Protein AF-S8E2E4-F1 (afdb_monomer_lite)

pLDDT: mean 77.7, std 17.36, range [40.84, 97.62]

Structure (mmCIF, N/CA/C/O backbone):
data_AF-S8E2E4-F1
#
_entry.id   AF-S8E2E4-F1
#
loop_
_atom_site.group_PDB
_atom_site.id
_atom_site.type_symbol
_atom_site.label_atom_id
_atom_site.label_alt_id
_atom_site.label_comp_id
_atom_site.label_asym_id
_atom_site.label_entity_id
_atom_site.label_seq_id
_atom_site.pdbx_PDB_ins_code
_atom_site.Cartn_x
_atom_site.Cartn_y
_atom_site.Cartn_z
_atom_site.occupancy
_atom_site.B_iso_or_equiv
_atom_site.auth_seq_id
_atom_site.auth_comp_id
_atom_site.auth_asym_id
_atom_site.auth_atom_id
_atom_site.pdbx_PDB_model_num
ATOM 1 N N . MET A 1 1 ? -22.646 -1.376 -11.525 1.00 49.22 1 MET A N 1
ATOM 2 C CA . MET A 1 1 ? -23.206 -2.457 -10.680 1.00 49.22 1 MET A CA 1
ATOM 3 C C . MET A 1 1 ? -22.126 -2.841 -9.664 1.00 49.22 1 MET A C 1
ATOM 5 O O . MET A 1 1 ? -21.309 -3.691 -9.966 1.00 49.22 1 MET A O 1
ATOM 9 N N . PHE A 1 2 ? -22.043 -2.152 -8.514 1.00 57.06 2 PHE A N 1
ATOM 10 C CA . PHE A 1 2 ? -20.890 -2.232 -7.582 1.00 57.06 2 PHE A CA 1
ATOM 11 C C . PHE A 1 2 ? -21.253 -2.673 -6.150 1.00 57.06 2 PHE A C 1
ATOM 13 O O . PHE A 1 2 ? -20.426 -2.614 -5.246 1.00 57.06 2 PHE A O 1
ATOM 20 N N . HIS A 1 3 ? -22.477 -3.159 -5.920 1.00 59.53 3 HIS A N 1
ATOM 21 C CA . HIS A 1 3 ? -23.023 -3.389 -4.571 1.00 59.53 3 HIS A CA 1
ATOM 22 C C . HIS A 1 3 ? -22.271 -4.410 -3.698 1.00 59.53 3 HIS A C 1
ATOM 24 O O . HIS A 1 3 ? -22.562 -4.502 -2.511 1.00 59.53 3 HIS A O 1
ATOM 30 N N . ARG A 1 4 ? -21.331 -5.185 -4.252 1.00 77.69 4 ARG A N 1
ATOM 31 C CA . ARG A 1 4 ? -20.579 -6.203 -3.500 1.00 77.69 4 ARG A CA 1
ATOM 32 C C . ARG A 1 4 ? -19.144 -5.808 -3.155 1.00 77.69 4 ARG A C 1
ATOM 34 O O . ARG A 1 4 ? -18.538 -6.491 -2.337 1.00 77.69 4 ARG A O 1
ATOM 41 N N . LEU A 1 5 ? -18.608 -4.723 -3.720 1.00 85.94 5 LEU A N 1
ATOM 42 C CA . LEU A 1 5 ? -17.220 -4.328 -3.452 1.00 85.94 5 LEU A CA 1
ATOM 43 C C . LEU A 1 5 ? -17.022 -3.853 -2.010 1.00 85.94 5 LEU A C 1
ATOM 45 O O . LEU A 1 5 ? -16.025 -4.189 -1.383 1.00 85.94 5 LEU A O 1
ATOM 49 N N . SER A 1 6 ? -18.012 -3.185 -1.422 1.00 86.44 6 SER A N 1
ATOM 50 C CA . SER A 1 6 ? -17.951 -2.746 -0.023 1.00 86.44 6 SER A CA 1
ATOM 51 C C . SER A 1 6 ? -17.906 -3.895 0.994 1.00 86.44 6 SER A C 1
ATOM 53 O O . SER A 1 6 ? -17.588 -3.659 2.158 1.00 86.44 6 SER A O 1
ATOM 55 N N . ALA A 1 7 ? -18.209 -5.132 0.584 1.00 90.62 7 ALA A N 1
ATOM 56 C CA . ALA A 1 7 ? -18.085 -6.325 1.423 1.00 90.62 7 ALA A CA 1
ATOM 57 C C . ALA A 1 7 ? -16.672 -6.938 1.398 1.00 90.62 7 ALA A C 1
ATOM 59 O O . ALA A 1 7 ? -16.384 -7.858 2.169 1.00 90.62 7 ALA A O 1
ATOM 60 N N . ILE A 1 8 ? -15.789 -6.458 0.520 1.00 92.88 8 ILE A N 1
ATOM 61 C CA . ILE A 1 8 ? -14.408 -6.928 0.438 1.00 92.88 8 ILE A CA 1
ATOM 62 C C . ILE A 1 8 ? -13.620 -6.338 1.608 1.00 92.88 8 ILE A C 1
ATOM 64 O O . ILE A 1 8 ? -13.521 -5.126 1.776 1.00 92.88 8 ILE A O 1
ATOM 68 N N . HIS A 1 9 ? -13.031 -7.225 2.407 1.00 95.81 9 HIS A N 1
ATOM 69 C CA . HIS A 1 9 ? -12.180 -6.866 3.545 1.00 95.81 9 HIS A CA 1
ATOM 70 C C . HIS A 1 9 ? -10.701 -7.162 3.285 1.00 95.81 9 HIS A C 1
ATOM 72 O O . HIS A 1 9 ? -9.832 -6.661 4.000 1.00 95.81 9 HIS A O 1
ATOM 78 N N . THR A 1 10 ? -10.407 -7.975 2.275 1.00 96.50 10 THR A N 1
ATOM 79 C CA . THR A 1 10 ? -9.052 -8.376 1.908 1.00 96.50 10 THR A CA 1
ATOM 80 C C . THR A 1 10 ? -8.923 -8.359 0.398 1.00 96.50 10 THR A C 1
ATOM 82 O O . THR A 1 10 ? -9.755 -8.941 -0.295 1.00 96.50 10 THR A O 1
ATOM 85 N N . LEU A 1 11 ? -7.885 -7.686 -0.085 1.00 95.44 11 LEU A N 1
ATOM 86 C CA . LEU A 1 11 ? -7.531 -7.613 -1.492 1.00 95.44 11 LEU A CA 1
ATOM 87 C C . LEU A 1 11 ? -6.044 -7.919 -1.620 1.00 95.44 11 LEU A C 1
ATOM 89 O O . LEU A 1 11 ? -5.217 -7.287 -0.963 1.00 95.44 11 LEU A O 1
ATOM 93 N N . GLU A 1 12 ? -5.720 -8.897 -2.457 1.00 93.94 12 GLU A N 1
ATOM 94 C CA . GLU A 1 12 ? -4.346 -9.324 -2.688 1.00 93.94 12 GLU A CA 1
ATOM 95 C C . GLU A 1 12 ? -4.064 -9.340 -4.188 1.00 93.94 12 GLU A C 1
ATOM 97 O O . GLU A 1 12 ? -4.691 -10.081 -4.943 1.00 93.94 12 GLU A O 1
ATOM 102 N N . ILE A 1 13 ? -3.112 -8.515 -4.615 1.00 89.00 13 ILE A N 1
ATOM 103 C CA . ILE A 1 13 ? -2.603 -8.464 -5.983 1.00 89.00 13 ILE A CA 1
ATOM 104 C C . ILE A 1 13 ? -1.180 -9.022 -5.950 1.00 89.00 13 ILE A C 1
ATOM 106 O O . ILE A 1 13 ? -0.212 -8.298 -5.727 1.00 89.00 13 ILE A O 1
ATOM 110 N N . VAL A 1 14 ? -1.071 -10.344 -6.098 1.00 79.06 14 VAL A N 1
ATOM 111 C CA . VAL A 1 14 ? 0.182 -11.098 -5.892 1.00 79.06 14 VAL A CA 1
ATOM 112 C C . VAL A 1 14 ? 0.992 -11.257 -7.189 1.00 79.06 14 VAL A C 1
ATOM 114 O O . VAL A 1 14 ? 2.196 -11.498 -7.141 1.00 79.06 14 VAL A O 1
ATOM 117 N N . ASP A 1 15 ? 0.364 -11.074 -8.349 1.00 68.44 15 ASP A N 1
ATOM 118 C CA . ASP A 1 15 ? 0.986 -11.275 -9.663 1.00 68.44 15 ASP A CA 1
ATOM 119 C C . ASP A 1 15 ? 0.704 -10.085 -10.596 1.00 68.44 15 ASP A C 1
ATOM 121 O O . ASP A 1 15 ? 0.005 -10.189 -11.603 1.00 68.44 15 ASP A O 1
ATOM 125 N N . GLY A 1 16 ? 1.174 -8.898 -10.204 1.00 59.03 16 GLY A N 1
ATOM 126 C CA . GLY A 1 16 ? 1.080 -7.704 -11.043 1.00 59.03 16 GLY A CA 1
ATOM 127 C C . GLY A 1 16 ? 2.227 -7.673 -12.044 1.00 59.03 16 GLY A C 1
ATOM 128 O O . GLY A 1 16 ? 3.367 -7.579 -11.626 1.00 59.03 16 GLY A O 1
ATOM 129 N N . PHE A 1 17 ? 1.951 -7.753 -13.349 1.00 60.59 17 PHE A N 1
ATOM 130 C CA . PHE A 1 17 ? 2.918 -7.504 -14.438 1.00 60.59 17 PHE A CA 1
ATOM 131 C C . PHE A 1 17 ? 4.322 -8.109 -14.255 1.00 60.59 17 PHE A C 1
ATOM 133 O O . PHE A 1 17 ? 5.327 -7.472 -14.556 1.00 60.59 17 PHE A O 1
ATOM 140 N N . ARG A 1 18 ? 4.411 -9.352 -13.782 1.00 54.66 18 ARG A N 1
ATOM 141 C CA . ARG A 1 18 ? 5.668 -9.920 -13.276 1.00 54.66 18 ARG A CA 1
ATOM 142 C C . ARG A 1 18 ? 6.804 -10.078 -14.289 1.00 54.66 18 ARG A C 1
ATOM 144 O O . ARG A 1 18 ? 7.913 -10.376 -13.875 1.00 54.66 18 ARG A O 1
ATOM 151 N N . GLN A 1 19 ? 6.570 -10.015 -15.607 1.00 45.97 19 GLN A N 1
ATOM 152 C CA . GLN A 1 19 ? 7.533 -10.676 -16.506 1.00 45.97 19 GLN A CA 1
ATOM 153 C C . GLN A 1 19 ? 7.453 -10.369 -18.008 1.00 45.97 19 GLN A C 1
ATOM 155 O O . GLN A 1 19 ? 7.636 -11.259 -18.835 1.00 45.97 19 GLN A O 1
ATOM 160 N N . ARG A 1 20 ? 7.200 -9.127 -18.431 1.00 44.53 20 ARG A N 1
ATOM 161 C CA . ARG A 1 20 ? 7.306 -8.809 -19.875 1.00 44.53 20 ARG A CA 1
ATOM 162 C C . ARG A 1 20 ? 8.032 -7.513 -20.222 1.00 44.53 20 ARG A C 1
ATOM 164 O O . ARG A 1 20 ? 7.967 -7.071 -21.364 1.00 44.53 20 ARG A O 1
ATOM 171 N N . MET A 1 21 ? 8.805 -6.952 -19.294 1.00 46.34 21 MET A N 1
ATOM 172 C CA . MET A 1 21 ? 9.854 -6.004 -19.692 1.00 46.34 21 MET A CA 1
ATOM 173 C C . MET A 1 21 ? 11.087 -6.708 -20.285 1.00 46.34 21 MET A C 1
ATOM 175 O O . MET A 1 21 ? 11.822 -6.083 -21.040 1.00 46.34 21 MET A O 1
ATOM 179 N N . GLU A 1 22 ? 11.266 -8.017 -20.062 1.00 45.75 22 GLU A N 1
ATOM 180 C CA . GLU A 1 22 ? 12.389 -8.781 -20.637 1.00 45.75 22 GLU A CA 1
ATOM 181 C C . GLU A 1 22 ? 12.164 -9.258 -22.089 1.00 45.75 22 GLU A C 1
ATOM 183 O O . GLU A 1 22 ? 13.120 -9.658 -22.744 1.00 45.75 22 GLU A O 1
ATOM 188 N N . MET A 1 23 ? 10.938 -9.192 -22.633 1.00 43.72 23 MET A N 1
ATOM 189 C CA . MET A 1 23 ? 10.615 -9.723 -23.978 1.00 43.72 23 MET A CA 1
ATOM 190 C C . MET A 1 23 ? 9.926 -8.732 -24.929 1.00 43.72 23 MET A C 1
ATOM 192 O O . MET A 1 23 ? 9.380 -9.137 -25.951 1.00 43.72 23 MET A O 1
ATOM 196 N N . GLY A 1 24 ? 10.006 -7.430 -24.646 1.00 48.09 24 GLY A N 1
ATOM 197 C CA . GLY A 1 24 ? 9.476 -6.399 -25.536 1.00 48.09 24 GLY A CA 1
ATOM 198 C C . GLY A 1 24 ? 7.960 -6.233 -25.411 1.00 48.09 24 GLY A C 1
ATOM 199 O O . GLY A 1 24 ? 7.177 -7.123 -25.724 1.00 48.09 24 GLY A O 1
ATOM 200 N N . PHE A 1 25 ? 7.570 -5.037 -24.970 1.00 49.28 25 PHE A N 1
ATOM 201 C CA . PHE A 1 25 ? 6.219 -4.485 -25.057 1.00 49.28 25 PHE A CA 1
ATOM 202 C C . PHE A 1 25 ? 5.103 -5.368 -24.465 1.00 49.28 25 PHE A C 1
ATOM 204 O O . PHE A 1 25 ? 4.272 -5.933 -25.177 1.00 49.28 25 PHE A O 1
ATOM 211 N N . VAL A 1 26 ? 4.960 -5.365 -23.133 1.00 53.38 26 VAL A N 1
ATOM 212 C CA . VAL A 1 26 ? 3.580 -5.309 -22.611 1.00 53.38 26 VAL A CA 1
ATOM 213 C C . VAL A 1 26 ? 2.976 -4.025 -23.165 1.00 53.38 26 VAL A C 1
ATOM 215 O O . VAL A 1 26 ? 3.568 -2.959 -22.998 1.00 53.38 26 VAL A O 1
ATOM 218 N N . HIS A 1 27 ? 1.840 -4.127 -23.858 1.00 63.53 27 HIS A N 1
ATOM 219 C CA . HIS A 1 27 ? 1.096 -2.956 -24.313 1.00 63.53 27 HIS A CA 1
ATOM 220 C C . HIS A 1 27 ? 0.845 -2.058 -23.099 1.00 63.53 27 HIS A C 1
ATOM 222 O O . HIS A 1 27 ? 0.111 -2.442 -22.190 1.00 63.53 27 HIS A O 1
ATOM 228 N N . VAL A 1 28 ? 1.442 -0.864 -23.092 1.00 66.06 28 VAL A N 1
ATOM 229 C CA . VAL A 1 28 ? 1.216 0.184 -22.079 1.00 66.06 28 VAL A CA 1
ATOM 230 C C . VAL A 1 28 ? -0.286 0.413 -21.851 1.00 66.06 28 VAL A C 1
ATOM 232 O O . VAL A 1 28 ? -0.722 0.719 -20.747 1.00 66.06 28 VAL A O 1
ATOM 235 N N . GLU A 1 29 ? -1.090 0.200 -22.890 1.00 71.00 29 GLU A N 1
ATOM 236 C CA . GLU A 1 29 ? -2.551 0.250 -22.849 1.00 71.00 29 GLU A CA 1
ATOM 237 C C . GLU A 1 29 ? -3.167 -0.811 -21.929 1.00 71.00 29 GLU A C 1
ATOM 239 O O . GLU A 1 29 ? -4.015 -0.469 -21.113 1.00 71.00 29 GLU A O 1
ATOM 244 N N . VAL A 1 30 ? -2.691 -2.060 -21.967 1.00 73.94 30 VAL A N 1
ATOM 245 C CA . VAL A 1 30 ? -3.176 -3.138 -21.084 1.00 73.94 30 VAL A CA 1
ATOM 246 C C . VAL A 1 30 ? -2.814 -2.845 -19.628 1.00 73.94 30 VAL A C 1
ATOM 248 O O . VAL A 1 30 ? -3.626 -3.072 -18.732 1.00 73.94 30 VAL A O 1
ATOM 251 N N . CYS A 1 31 ? -1.620 -2.292 -19.381 1.00 75.00 31 CYS A N 1
ATOM 252 C CA . CYS A 1 31 ? -1.229 -1.840 -18.044 1.00 75.00 31 CYS A CA 1
ATOM 253 C C . CYS A 1 31 ? -2.158 -0.741 -17.528 1.00 75.00 31 CYS A C 1
ATOM 255 O O . CYS A 1 31 ? -2.650 -0.812 -16.401 1.00 75.00 31 CYS A O 1
ATOM 257 N N . ARG A 1 32 ? -2.458 0.237 -18.384 1.00 81.75 32 ARG A N 1
ATOM 258 C CA . ARG A 1 32 ? -3.349 1.345 -18.057 1.00 81.75 32 ARG A CA 1
ATOM 259 C C . ARG A 1 32 ? -4.774 0.872 -17.779 1.00 81.75 32 ARG A C 1
ATOM 261 O O . ARG A 1 32 ? -5.353 1.296 -16.786 1.00 81.75 32 ARG A O 1
ATOM 268 N N . GLU A 1 33 ? -5.338 0.004 -18.611 1.00 85.88 33 GLU A N 1
ATOM 269 C CA . GLU A 1 33 ? -6.690 -0.535 -18.407 1.00 85.88 33 GLU A CA 1
ATOM 270 C C . GLU A 1 33 ? -6.785 -1.340 -17.107 1.00 85.88 33 GLU A C 1
ATOM 272 O O . GLU A 1 33 ? -7.701 -1.132 -16.312 1.00 85.88 33 GLU A O 1
ATOM 277 N N . ALA A 1 34 ? -5.802 -2.201 -16.833 1.00 86.62 34 ALA A N 1
ATOM 278 C CA . ALA A 1 34 ? -5.752 -2.944 -15.579 1.00 86.62 34 ALA A CA 1
ATOM 279 C C . ALA A 1 34 ? -5.643 -2.010 -14.363 1.00 86.62 34 ALA A C 1
ATOM 281 O O . ALA A 1 34 ? -6.309 -2.237 -13.353 1.00 86.62 34 ALA A O 1
ATOM 282 N N . ALA A 1 35 ? -4.846 -0.942 -14.462 1.00 87.38 35 ALA A N 1
ATOM 283 C CA . ALA A 1 35 ? -4.727 0.058 -13.407 1.00 87.38 35 ALA A CA 1
ATOM 284 C C . ALA A 1 35 ? -6.043 0.828 -13.189 1.00 87.38 35 ALA A C 1
ATOM 286 O O . ALA A 1 35 ? -6.420 1.068 -12.043 1.00 87.38 35 ALA A O 1
ATOM 287 N N . GLN A 1 36 ? -6.789 1.149 -14.256 1.00 89.88 36 GLN A N 1
ATOM 288 C CA . GLN A 1 36 ? -8.119 1.765 -14.139 1.00 89.88 36 GLN A CA 1
ATOM 289 C C . GLN A 1 36 ? -9.091 0.849 -13.401 1.00 89.88 36 GLN A C 1
ATOM 291 O O . GLN A 1 36 ? -9.745 1.285 -12.457 1.00 89.88 36 GLN A O 1
ATOM 296 N N . LEU A 1 37 ? -9.138 -0.428 -13.784 1.00 90.69 37 LEU A N 1
ATOM 297 C CA . LEU A 1 37 ? -9.997 -1.413 -13.132 1.00 90.69 37 LEU A CA 1
ATOM 298 C C . LEU A 1 37 ? -9.623 -1.601 -11.660 1.00 90.69 37 LEU A C 1
ATOM 300 O O . LEU A 1 37 ? -10.503 -1.675 -10.804 1.00 90.69 37 LEU A O 1
ATOM 304 N N . LEU A 1 38 ? -8.326 -1.648 -11.348 1.00 91.88 38 LEU A N 1
ATOM 305 C CA . LEU A 1 38 ? -7.859 -1.731 -9.969 1.00 91.88 38 LEU A CA 1
ATOM 306 C C . LEU A 1 38 ? -8.261 -0.487 -9.166 1.00 91.88 38 LEU A C 1
ATOM 308 O O . LEU A 1 38 ? -8.720 -0.629 -8.034 1.00 91.88 38 LEU A O 1
ATOM 312 N N . ALA A 1 39 ? -8.138 0.712 -9.741 1.00 93.00 39 ALA A N 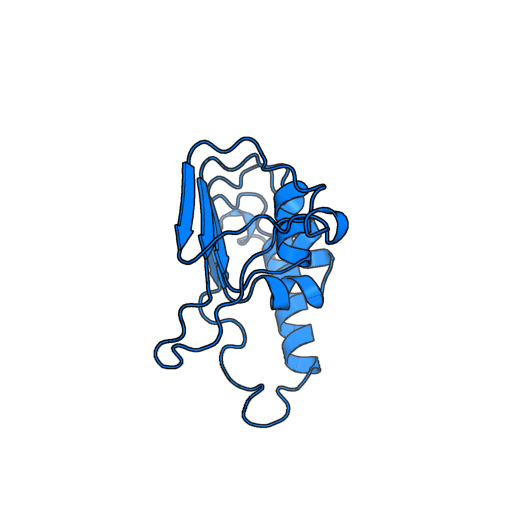1
ATOM 313 C CA . ALA A 1 39 ? -8.586 1.945 -9.099 1.00 93.00 39 ALA A CA 1
ATOM 314 C C . ALA A 1 39 ? -10.091 1.904 -8.795 1.00 93.00 39 ALA A C 1
ATOM 316 O O . ALA A 1 39 ? -10.485 2.157 -7.659 1.00 93.00 39 ALA A O 1
ATOM 317 N N . ASP A 1 40 ? -10.917 1.502 -9.763 1.00 93.06 40 ASP A N 1
ATOM 318 C CA . ASP A 1 40 ? -12.369 1.402 -9.589 1.00 93.06 40 ASP A CA 1
ATOM 319 C C . ASP A 1 40 ? -12.744 0.373 -8.505 1.00 93.06 40 ASP A C 1
ATOM 321 O O . ASP A 1 40 ? -13.652 0.598 -7.699 1.00 93.06 40 ASP A O 1
ATOM 325 N N . VAL A 1 41 ? -12.023 -0.755 -8.444 1.00 93.69 41 VAL A N 1
ATOM 326 C CA . VAL A 1 41 ? -12.183 -1.744 -7.370 1.00 93.69 41 VAL A CA 1
ATOM 327 C C . VAL A 1 41 ? -11.842 -1.115 -6.023 1.00 93.69 41 VAL A C 1
ATOM 329 O O . VAL A 1 41 ? -12.667 -1.162 -5.113 1.00 93.69 41 VAL A O 1
ATOM 332 N N . LEU A 1 42 ? -10.667 -0.494 -5.897 1.00 94.56 42 LEU A N 1
ATOM 333 C CA . LEU A 1 42 ? -10.198 0.109 -4.650 1.00 94.56 42 LEU A CA 1
ATOM 334 C C . LEU A 1 42 ? -11.161 1.186 -4.137 1.00 94.56 42 LEU A C 1
ATOM 336 O O . LEU A 1 42 ? -11.521 1.160 -2.959 1.00 94.56 42 LEU A O 1
ATOM 340 N N . GLU A 1 43 ? -11.643 2.063 -5.020 1.00 93.62 43 GLU A N 1
ATOM 341 C CA . GLU A 1 43 ? -12.638 3.097 -4.710 1.00 93.62 43 GLU A CA 1
ATOM 342 C C . GLU A 1 43 ? -13.966 2.493 -4.210 1.00 93.62 43 GLU A C 1
ATOM 344 O O . GLU A 1 43 ? -14.605 3.039 -3.309 1.00 93.62 43 GLU A O 1
ATOM 349 N N . GLY A 1 44 ? -14.368 1.330 -4.733 1.00 93.19 44 GLY A N 1
ATOM 350 C CA . GLY A 1 44 ? -15.552 0.599 -4.274 1.00 93.19 44 GLY A CA 1
ATOM 351 C C . GLY A 1 44 ? -15.365 -0.185 -2.964 1.00 93.19 44 GLY A C 1
ATOM 352 O O . GLY A 1 44 ? -16.350 -0.495 -2.286 1.00 93.19 44 GLY A O 1
ATOM 353 N N . THR A 1 45 ? -14.127 -0.520 -2.587 1.00 94.00 45 THR A N 1
ATOM 354 C CA . THR A 1 45 ? -13.790 -1.329 -1.397 1.00 94.00 45 THR A CA 1
ATOM 355 C C . THR A 1 45 ? -13.582 -0.491 -0.130 1.00 94.00 45 THR A C 1
ATOM 357 O O . THR A 1 45 ? -12.542 -0.535 0.521 1.00 94.00 45 THR A O 1
ATOM 360 N N . THR A 1 46 ? -14.592 0.273 0.280 1.00 90.25 46 THR A N 1
ATOM 361 C CA . THR A 1 46 ? -14.471 1.219 1.410 1.00 90.25 46 THR A CA 1
ATOM 362 C C . THR A 1 46 ? -14.200 0.575 2.779 1.00 90.25 46 THR A C 1
ATOM 364 O O . THR A 1 46 ? -13.678 1.236 3.676 1.00 90.25 46 THR A O 1
ATOM 367 N N . ASN A 1 47 ? -14.507 -0.716 2.950 1.00 94.38 47 ASN A N 1
ATOM 368 C CA . ASN A 1 47 ? -14.276 -1.475 4.189 1.00 94.38 47 ASN A CA 1
ATOM 369 C C . ASN A 1 47 ? -13.014 -2.348 4.155 1.00 94.38 47 ASN A C 1
ATOM 371 O O . ASN A 1 47 ? -12.876 -3.262 4.977 1.00 94.38 47 ASN A O 1
ATOM 375 N N . LEU A 1 48 ? -12.100 -2.094 3.215 1.00 97.00 48 LEU A N 1
ATOM 376 C CA . LEU A 1 48 ? -10.884 -2.883 3.083 1.00 97.00 48 LEU A CA 1
ATOM 377 C C . LEU A 1 48 ? -10.043 -2.802 4.365 1.00 97.00 48 LEU A C 1
ATOM 379 O O . LEU A 1 48 ? -9.744 -1.720 4.870 1.00 97.00 48 LEU A O 1
ATOM 383 N N . ARG A 1 49 ? -9.663 -3.967 4.899 1.00 97.25 49 ARG A N 1
ATOM 384 C CA . ARG A 1 49 ? -8.853 -4.101 6.120 1.00 97.25 49 ARG A CA 1
ATOM 385 C C . ARG A 1 49 ? -7.450 -4.601 5.836 1.00 97.25 49 ARG A C 1
ATOM 387 O O . ARG A 1 49 ? -6.539 -4.258 6.580 1.00 97.25 49 ARG A O 1
ATOM 394 N N . ARG A 1 50 ? -7.268 -5.396 4.786 1.00 97.62 50 ARG A N 1
ATOM 395 C CA . ARG A 1 50 ? -5.971 -5.946 4.402 1.00 97.62 50 ARG A CA 1
ATOM 396 C C . ARG A 1 50 ? -5.732 -5.739 2.915 1.00 97.62 50 ARG A C 1
ATOM 398 O O . ARG A 1 50 ? -6.556 -6.157 2.104 1.00 97.62 50 ARG A O 1
ATOM 405 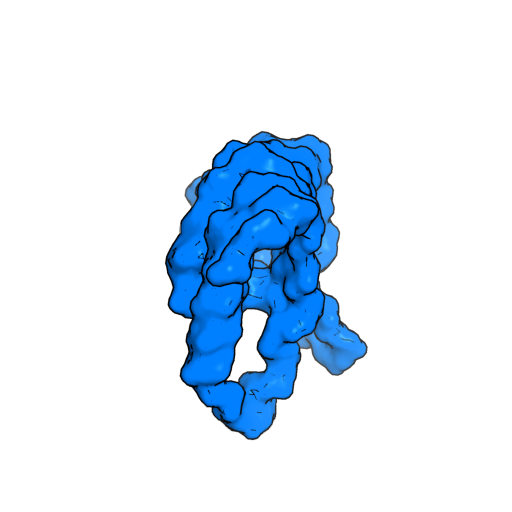N N . LEU A 1 51 ? -4.607 -5.114 2.591 1.00 96.75 51 LEU A N 1
ATOM 406 C CA . LEU A 1 51 ? -4.128 -4.929 1.228 1.00 96.75 51 LEU A CA 1
ATOM 407 C C . LEU A 1 51 ? -2.759 -5.589 1.083 1.00 96.75 51 LEU A C 1
ATOM 409 O O . LEU A 1 51 ? -1.850 -5.295 1.857 1.00 96.75 51 LEU A O 1
ATOM 413 N N . VAL A 1 52 ? -2.620 -6.442 0.075 1.00 94.88 52 VAL A N 1
ATO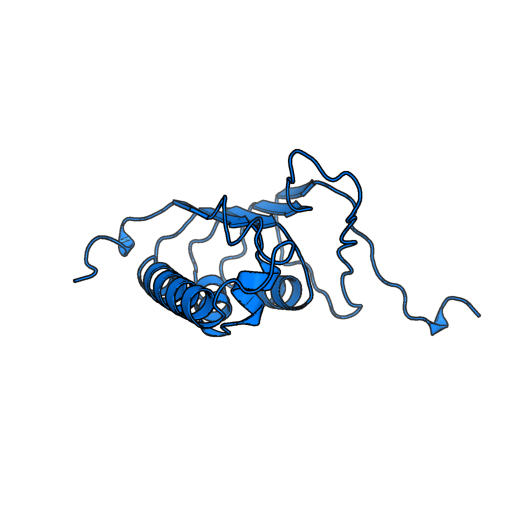M 414 C CA . VAL A 1 52 ? -1.328 -6.940 -0.406 1.00 94.88 52 VAL A CA 1
ATOM 415 C C . VAL A 1 52 ? -1.164 -6.471 -1.844 1.00 94.88 52 VAL A C 1
ATOM 417 O O . VAL A 1 52 ? -2.022 -6.755 -2.680 1.00 94.88 52 VAL A O 1
ATOM 420 N N . LEU A 1 53 ? -0.087 -5.747 -2.132 1.00 91.75 53 LEU A N 1
ATOM 421 C CA . LEU A 1 53 ? 0.188 -5.188 -3.449 1.00 91.75 53 LEU A CA 1
ATOM 422 C C . LEU A 1 53 ? 1.633 -5.484 -3.852 1.00 91.75 53 LEU A C 1
ATOM 424 O O . LEU A 1 53 ? 2.573 -4.845 -3.374 1.00 91.75 53 LEU A O 1
ATOM 428 N N . ASN A 1 54 ? 1.800 -6.447 -4.756 1.00 87.44 54 ASN A N 1
ATOM 429 C CA . ASN A 1 54 ? 3.073 -6.686 -5.423 1.00 87.44 54 ASN A CA 1
ATOM 430 C C . ASN A 1 54 ? 3.254 -5.711 -6.587 1.00 87.44 54 ASN A C 1
ATOM 432 O O . ASN A 1 54 ? 2.273 -5.309 -7.214 1.00 87.44 54 ASN A O 1
ATOM 436 N N . ASN A 1 55 ? 4.503 -5.343 -6.875 1.00 83.25 55 ASN A N 1
ATOM 437 C CA . ASN A 1 55 ? 4.853 -4.307 -7.855 1.00 83.25 55 ASN A CA 1
ATOM 438 C C . ASN A 1 55 ? 4.134 -2.987 -7.588 1.00 83.25 55 ASN A C 1
ATOM 440 O O . ASN A 1 55 ? 3.639 -2.319 -8.494 1.00 83.25 55 ASN A O 1
ATOM 444 N N . ALA A 1 56 ? 4.071 -2.631 -6.304 1.00 88.56 56 ALA A N 1
ATOM 445 C CA . ALA A 1 56 ? 3.381 -1.461 -5.802 1.00 88.56 56 ALA A CA 1
ATOM 446 C C . ALA A 1 56 ? 3.884 -0.183 -6.474 1.00 88.56 56 ALA A C 1
ATOM 448 O O . ALA A 1 56 ? 3.064 0.636 -6.868 1.00 88.56 56 ALA A O 1
ATOM 449 N N . GLU A 1 57 ? 5.193 -0.028 -6.687 1.00 86.50 57 GLU A N 1
ATOM 450 C CA . GLU A 1 57 ? 5.721 1.145 -7.386 1.00 86.50 57 GLU A CA 1
ATOM 451 C C . GLU A 1 57 ? 5.157 1.271 -8.804 1.00 86.50 57 GLU A C 1
ATOM 453 O O . GLU A 1 57 ? 4.735 2.354 -9.194 1.00 86.50 57 GLU A O 1
ATOM 458 N N . THR A 1 58 ? 5.070 0.169 -9.552 1.00 84.12 58 THR A N 1
ATOM 459 C CA . THR A 1 58 ? 4.503 0.163 -10.907 1.00 84.12 58 THR A CA 1
ATOM 460 C C . THR A 1 58 ? 3.020 0.521 -10.898 1.00 84.12 58 THR A C 1
ATOM 462 O O . THR A 1 58 ? 2.591 1.363 -11.682 1.00 84.12 58 THR A O 1
ATOM 465 N N . TRP A 1 59 ? 2.237 -0.059 -9.983 1.00 87.81 59 TRP A N 1
ATOM 466 C CA . TRP A 1 59 ? 0.816 0.278 -9.852 1.00 87.81 59 TRP A CA 1
ATOM 467 C C . TRP A 1 59 ? 0.590 1.747 -9.487 1.00 87.81 59 TRP A C 1
ATOM 469 O O . TRP A 1 59 ? -0.379 2.353 -9.941 1.00 87.81 59 TRP A O 1
ATOM 479 N N . LEU A 1 60 ? 1.470 2.323 -8.669 1.00 88.38 60 LEU A N 1
ATOM 480 C CA . LEU A 1 60 ? 1.345 3.705 -8.213 1.00 88.38 60 LEU A CA 1
ATOM 481 C C . LEU A 1 60 ? 1.923 4.720 -9.209 1.00 88.38 60 LEU A C 1
ATOM 483 O O . LEU A 1 60 ? 1.468 5.862 -9.214 1.00 88.38 60 LEU A O 1
ATOM 487 N N . ALA A 1 61 ? 2.873 4.319 -10.059 1.00 82.75 61 ALA A N 1
ATOM 488 C CA . ALA A 1 61 ? 3.499 5.188 -11.056 1.00 82.75 61 ALA A CA 1
ATOM 489 C C . ALA A 1 61 ? 2.505 5.677 -12.118 1.00 82.75 61 ALA A C 1
ATOM 491 O O . ALA A 1 61 ? 2.542 6.843 -12.509 1.00 82.75 61 ALA A O 1
ATOM 492 N N . ASP A 1 62 ? 1.599 4.801 -12.562 1.00 68.75 62 ASP A N 1
ATOM 493 C CA . ASP A 1 62 ? 0.687 5.116 -13.663 1.00 68.75 62 ASP A CA 1
ATOM 494 C C . ASP A 1 62 ? -0.583 5.856 -13.211 1.00 68.75 62 ASP A C 1
ATOM 496 O O . ASP A 1 62 ? -1.245 6.489 -14.038 1.00 68.75 62 ASP A O 1
ATOM 500 N N . MET A 1 63 ? -0.956 5.805 -11.920 1.00 65.25 63 MET A N 1
ATOM 501 C CA . MET A 1 63 ? -2.241 6.339 -11.451 1.00 65.25 63 MET A CA 1
ATOM 502 C C . MET A 1 63 ? -2.224 6.881 -10.021 1.00 65.25 63 MET A C 1
ATOM 504 O O . MET A 1 63 ? -2.422 6.147 -9.050 1.00 65.25 63 MET A O 1
ATOM 508 N N . GLY A 1 64 ? -2.224 8.214 -9.901 1.00 81.50 64 GLY A N 1
ATOM 509 C CA . GLY A 1 64 ? -2.532 8.900 -8.639 1.00 81.50 64 GLY A CA 1
ATOM 510 C C . GLY A 1 64 ? -3.893 8.506 -8.039 1.00 81.50 64 GLY A C 1
ATOM 511 O O . GLY A 1 64 ? -4.082 8.619 -6.832 1.00 81.50 64 GLY A O 1
ATOM 512 N N . ARG A 1 65 ? -4.821 7.968 -8.849 1.00 92.50 65 ARG A N 1
ATOM 513 C CA . ARG A 1 65 ? -6.099 7.405 -8.377 1.00 92.50 65 ARG A CA 1
ATOM 514 C C . ARG A 1 65 ? -5.917 6.205 -7.453 1.00 92.50 65 ARG A C 1
ATOM 516 O O . ARG A 1 65 ? -6.573 6.160 -6.422 1.00 92.50 65 ARG A O 1
ATOM 523 N N . ILE A 1 66 ? -5.022 5.265 -7.776 1.00 93.94 66 ILE A N 1
ATOM 524 C CA . ILE A 1 66 ? -4.767 4.089 -6.926 1.00 93.94 66 ILE A CA 1
ATOM 525 C C . ILE A 1 66 ? -4.216 4.552 -5.576 1.00 93.94 66 ILE A C 1
ATOM 527 O O . ILE A 1 66 ? -4.736 4.167 -4.528 1.00 93.94 66 ILE A O 1
ATOM 531 N N . ALA A 1 67 ? -3.217 5.438 -5.603 1.00 93.62 67 ALA A N 1
ATOM 532 C CA . ALA A 1 67 ? -2.644 6.017 -4.393 1.00 93.62 67 ALA A CA 1
ATOM 533 C C . ALA A 1 67 ? -3.704 6.762 -3.561 1.00 93.62 67 ALA A C 1
ATOM 535 O O . ALA A 1 67 ? -3.797 6.554 -2.353 1.00 93.62 67 ALA A O 1
ATOM 536 N N . GLY A 1 68 ? -4.539 7.582 -4.208 1.00 93.94 68 GLY A N 1
ATOM 537 C CA . GLY A 1 68 ? -5.615 8.330 -3.558 1.00 93.94 68 GLY A CA 1
ATOM 538 C C . GLY A 1 68 ? -6.690 7.429 -2.951 1.00 93.94 68 GLY A C 1
ATOM 539 O O . GLY A 1 68 ? -7.089 7.639 -1.805 1.00 93.94 68 GLY A O 1
ATOM 540 N N . ALA A 1 69 ? -7.110 6.388 -3.673 1.00 94.56 69 ALA A N 1
ATOM 541 C CA . ALA A 1 69 ? -8.074 5.408 -3.190 1.00 94.56 69 ALA A CA 1
ATOM 542 C C . ALA A 1 69 ? -7.548 4.712 -1.930 1.00 94.56 69 ALA A C 1
ATOM 544 O O . ALA A 1 69 ? -8.213 4.762 -0.896 1.00 94.56 69 ALA A O 1
ATOM 545 N N . ILE A 1 70 ? -6.328 4.158 -1.975 1.00 95.38 70 ILE A N 1
ATOM 546 C CA . ILE A 1 70 ? -5.706 3.479 -0.826 1.00 95.38 70 ILE A CA 1
ATOM 547 C C . ILE A 1 70 ? -5.499 4.456 0.340 1.00 95.38 70 ILE A C 1
ATOM 549 O O . ILE A 1 70 ? -5.848 4.138 1.476 1.00 95.38 70 ILE A O 1
ATOM 553 N N . GLY A 1 71 ? -4.975 5.656 0.069 1.00 94.00 71 GLY A N 1
ATOM 554 C CA . GLY A 1 71 ? -4.724 6.684 1.082 1.00 94.00 71 GLY A CA 1
ATOM 555 C C . GLY A 1 71 ? -5.987 7.118 1.827 1.00 94.00 71 GLY A C 1
ATOM 556 O O . GLY A 1 71 ? -5.947 7.331 3.038 1.00 94.00 71 GLY A O 1
ATOM 557 N N . SER A 1 72 ? -7.126 7.172 1.128 1.00 94.62 72 SER A N 1
ATOM 558 C CA . SER A 1 72 ? -8.420 7.556 1.705 1.00 94.62 72 SER A CA 1
ATOM 559 C C . SER A 1 72 ? -9.090 6.472 2.560 1.00 94.62 72 SER A C 1
ATOM 561 O O . SER A 1 72 ? -10.046 6.773 3.280 1.00 94.62 72 SER A O 1
ATOM 563 N N . MET A 1 73 ? -8.613 5.222 2.517 1.00 94.94 73 MET A N 1
ATOM 564 C CA . MET A 1 73 ? -9.210 4.133 3.289 1.00 94.94 73 MET A CA 1
ATOM 565 C C . MET A 1 73 ? -9.019 4.377 4.786 1.00 94.94 73 MET A C 1
ATOM 567 O O . MET A 1 73 ? -7.909 4.601 5.257 1.00 94.94 73 MET A O 1
ATOM 571 N N . LEU A 1 74 ? -10.101 4.292 5.562 1.00 94.62 74 LEU A N 1
ATOM 572 C CA . LEU A 1 74 ? -10.066 4.512 7.016 1.00 94.62 74 LEU A CA 1
ATOM 573 C C . LEU A 1 74 ? -9.956 3.209 7.816 1.00 94.62 74 LEU A C 1
ATOM 575 O O . LEU A 1 74 ? -9.588 3.217 8.989 1.00 94.62 74 LEU A O 1
ATOM 579 N N . HIS A 1 75 ? -10.285 2.078 7.192 1.00 95.69 75 HIS A N 1
ATOM 580 C CA . HIS A 1 75 ? -10.368 0.775 7.853 1.00 95.69 75 HIS A CA 1
ATOM 581 C C . HIS A 1 75 ? -9.171 -0.135 7.580 1.00 95.69 75 HIS A C 1
ATOM 583 O O . HIS A 1 75 ? -9.136 -1.252 8.098 1.00 95.69 75 HIS A O 1
ATOM 589 N N . LEU A 1 76 ? -8.183 0.340 6.819 1.00 96.12 76 LEU A N 1
ATOM 590 C CA . LEU A 1 76 ? -7.028 -0.447 6.411 1.00 96.12 76 LEU A CA 1
ATOM 591 C C . LEU A 1 76 ? -6.092 -0.715 7.604 1.00 96.12 76 LEU A C 1
ATOM 593 O O . LEU A 1 76 ? -5.466 0.183 8.162 1.00 96.12 76 LEU A O 1
ATOM 597 N N . ARG A 1 77 ? -6.031 -1.977 8.025 1.00 96.25 77 ARG A N 1
ATOM 598 C CA . ARG A 1 77 ? -5.328 -2.468 9.218 1.00 96.25 77 ARG A CA 1
ATOM 599 C C . ARG A 1 77 ? -3.979 -3.089 8.880 1.00 96.25 77 ARG A C 1
ATOM 601 O O . ARG A 1 77 ? -3.030 -2.898 9.637 1.00 96.25 77 ARG A O 1
ATOM 608 N N . GLU A 1 78 ? -3.906 -3.800 7.764 1.00 97.19 78 GLU A N 1
ATOM 609 C CA . GLU A 1 78 ? -2.703 -4.474 7.285 1.00 97.19 78 GLU A CA 1
ATOM 610 C C . GLU A 1 78 ? -2.381 -4.031 5.865 1.00 97.19 78 GLU A C 1
ATOM 612 O O . GLU A 1 78 ? -3.239 -4.079 4.981 1.00 97.19 78 GLU A O 1
ATOM 617 N N . VAL A 1 79 ? -1.131 -3.637 5.653 1.00 95.81 79 VAL A N 1
ATOM 618 C CA . VAL A 1 79 ? -0.616 -3.250 4.344 1.00 95.81 79 VAL A CA 1
ATOM 619 C C . VAL A 1 79 ? 0.662 -4.034 4.080 1.00 95.81 79 VAL A C 1
ATOM 621 O O . VAL A 1 79 ? 1.583 -3.992 4.892 1.00 95.81 79 VAL A O 1
ATOM 624 N N . ASP A 1 80 ? 0.713 -4.759 2.968 1.00 94.62 80 ASP A N 1
ATOM 625 C CA . ASP A 1 80 ? 1.908 -5.438 2.467 1.00 94.62 80 ASP A CA 1
ATOM 626 C C . ASP A 1 80 ? 2.231 -4.901 1.069 1.00 94.62 80 ASP A C 1
ATOM 628 O O . ASP A 1 80 ? 1.442 -5.079 0.141 1.00 94.62 80 ASP A O 1
ATOM 632 N N . LEU A 1 81 ? 3.354 -4.195 0.937 1.00 91.69 81 LEU A N 1
ATOM 633 C CA . LEU A 1 81 ? 3.811 -3.604 -0.321 1.00 91.69 81 LEU A CA 1
ATOM 634 C C . LEU A 1 81 ? 5.123 -4.256 -0.750 1.00 91.69 81 LEU A C 1
ATOM 636 O O . LEU A 1 81 ? 6.081 -4.307 0.030 1.00 91.69 81 LEU A O 1
ATOM 640 N N . ARG A 1 82 ? 5.184 -4.692 -2.013 1.00 88.19 82 ARG A N 1
ATOM 641 C CA . ARG A 1 82 ? 6.406 -5.200 -2.659 1.00 88.19 82 ARG A CA 1
ATOM 642 C C . ARG A 1 82 ? 6.752 -4.420 -3.906 1.00 88.19 82 ARG A C 1
ATOM 644 O O . ARG A 1 82 ? 5.861 -3.860 -4.533 1.00 88.19 82 ARG A O 1
ATOM 651 N N . GLY A 1 83 ? 8.027 -4.438 -4.290 1.00 82.06 83 GLY A N 1
ATOM 652 C CA . GLY A 1 83 ? 8.510 -3.674 -5.444 1.00 82.06 83 GLY A CA 1
ATOM 653 C C . GLY A 1 83 ? 8.380 -2.182 -5.156 1.00 82.06 83 GLY A C 1
ATOM 654 O O . GLY A 1 83 ? 7.495 -1.515 -5.686 1.00 82.06 83 GLY A O 1
ATOM 655 N N . LEU A 1 84 ? 9.191 -1.707 -4.210 1.00 83.69 84 LEU A N 1
ATOM 656 C CA . LEU A 1 84 ? 9.069 -0.387 -3.597 1.00 83.69 84 LEU A CA 1
ATOM 657 C C . LEU A 1 84 ? 9.842 0.689 -4.373 1.00 83.69 84 LEU A C 1
ATOM 659 O O . LEU A 1 84 ? 10.874 0.412 -4.981 1.00 83.69 84 LEU A O 1
ATOM 663 N N . GLY A 1 85 ? 9.375 1.932 -4.277 1.00 81.69 85 GLY A N 1
ATOM 664 C CA . GLY A 1 85 ? 10.001 3.126 -4.846 1.00 81.69 85 GLY A CA 1
ATOM 665 C C . GLY A 1 85 ? 9.385 4.434 -4.327 1.00 81.69 85 GLY A C 1
ATOM 666 O O . GLY A 1 85 ? 8.720 4.464 -3.287 1.00 81.69 85 GLY A O 1
ATOM 667 N N . ALA A 1 86 ? 9.619 5.542 -5.029 1.00 83.12 86 ALA A N 1
ATOM 668 C CA . ALA A 1 86 ? 9.226 6.873 -4.561 1.00 83.12 86 ALA A CA 1
ATOM 669 C C . ALA A 1 86 ? 7.705 7.015 -4.363 1.00 83.12 86 ALA A C 1
ATOM 671 O O . ALA A 1 86 ? 7.262 7.613 -3.378 1.00 83.12 86 ALA A O 1
ATOM 672 N N . ASN A 1 87 ? 6.899 6.423 -5.247 1.00 86.88 87 ASN A N 1
ATOM 673 C CA . ASN A 1 87 ? 5.445 6.493 -5.136 1.00 86.88 87 ASN A CA 1
ATOM 674 C C . ASN A 1 87 ? 4.930 5.682 -3.941 1.00 86.88 87 ASN A C 1
ATOM 676 O O . ASN A 1 87 ? 4.025 6.132 -3.233 1.00 86.88 87 ASN A O 1
ATOM 680 N N . THR A 1 88 ? 5.538 4.525 -3.649 1.00 89.00 88 THR A N 1
ATOM 681 C CA . THR A 1 88 ? 5.202 3.767 -2.430 1.00 89.00 88 THR A CA 1
ATOM 682 C C . THR A 1 88 ? 5.526 4.543 -1.152 1.00 89.00 88 THR A C 1
ATOM 684 O O . THR A 1 88 ? 4.722 4.528 -0.220 1.00 89.00 88 THR A O 1
ATOM 687 N N . SER A 1 89 ? 6.642 5.283 -1.114 1.00 86.81 89 SER A N 1
ATOM 688 C CA . SER A 1 89 ? 6.985 6.161 0.014 1.00 86.81 89 SER A CA 1
ATOM 689 C C . SER A 1 89 ? 5.923 7.237 0.234 1.00 86.81 89 SER A C 1
ATOM 691 O O . SER A 1 89 ? 5.465 7.422 1.364 1.00 86.81 89 SER A O 1
ATOM 693 N N . GLY A 1 90 ? 5.494 7.904 -0.844 1.00 87.44 90 GLY A N 1
ATOM 694 C CA . GLY A 1 90 ? 4.438 8.916 -0.796 1.00 87.44 90 GLY A CA 1
ATOM 695 C C . GLY A 1 90 ? 3.104 8.349 -0.308 1.00 87.44 90 GLY A C 1
ATOM 696 O O . GLY A 1 90 ? 2.455 8.947 0.551 1.00 87.44 90 GLY A O 1
ATOM 697 N N . LEU A 1 91 ? 2.726 7.155 -0.777 1.00 91.19 91 LEU A N 1
ATOM 698 C CA . LEU A 1 91 ? 1.526 6.467 -0.306 1.00 91.19 91 LEU A CA 1
ATOM 699 C C . LEU A 1 91 ? 1.582 6.194 1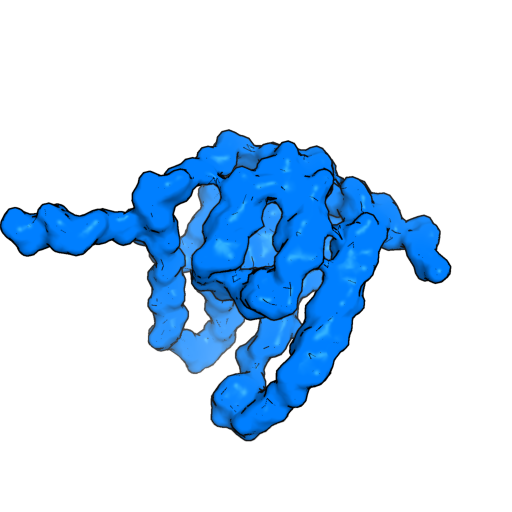.202 1.00 91.19 91 LEU A C 1
ATOM 701 O O . LEU A 1 91 ? 0.631 6.524 1.903 1.00 91.19 91 LEU A O 1
ATOM 705 N N . ILE A 1 92 ? 2.679 5.615 1.707 1.00 90.62 92 ILE A N 1
ATOM 706 C CA . ILE A 1 92 ? 2.817 5.251 3.129 1.00 90.62 92 ILE A CA 1
ATOM 707 C C . ILE A 1 92 ? 2.647 6.479 4.034 1.00 90.62 92 ILE A C 1
ATOM 709 O O . ILE A 1 92 ? 1.980 6.391 5.066 1.00 90.62 92 ILE A O 1
ATOM 713 N N . GLN A 1 93 ? 3.204 7.626 3.637 1.00 87.94 93 GLN A N 1
ATOM 714 C CA . GLN A 1 93 ? 3.047 8.890 4.365 1.00 87.94 93 GLN A CA 1
ATOM 715 C C . GLN A 1 93 ? 1.610 9.430 4.313 1.00 87.94 93 GLN A C 1
ATOM 717 O O . GLN A 1 93 ? 1.159 10.069 5.261 1.00 87.94 93 GLN A O 1
ATOM 722 N N . GLY A 1 94 ? 0.897 9.170 3.215 1.00 89.31 94 GLY A N 1
ATOM 723 C CA . GLY A 1 94 ? -0.476 9.615 2.979 1.00 89.31 94 GLY A CA 1
ATOM 724 C C . GLY A 1 94 ? -1.570 8.690 3.524 1.00 89.31 94 GLY A C 1
ATOM 725 O O . GLY A 1 94 ? -2.747 8.988 3.339 1.00 89.31 94 GLY A O 1
ATOM 726 N N . LEU A 1 95 ? -1.233 7.572 4.178 1.00 91.81 95 LEU A N 1
ATOM 727 C CA . LEU A 1 95 ? -2.235 6.635 4.698 1.00 91.81 95 LEU A CA 1
ATOM 728 C C . LEU A 1 95 ? -3.036 7.240 5.860 1.00 91.81 95 LEU A C 1
ATOM 730 O O . LEU A 1 95 ? -2.505 7.483 6.946 1.00 91.81 95 LEU A O 1
ATOM 734 N N . HIS A 1 96 ? -4.351 7.378 5.684 1.00 91.44 96 HIS A N 1
ATOM 735 C CA . HIS A 1 96 ? -5.241 7.843 6.753 1.00 91.44 96 HIS A CA 1
ATOM 736 C C . HIS A 1 96 ? -5.586 6.753 7.780 1.00 91.44 96 HIS A C 1
ATOM 738 O O . HIS A 1 96 ? -5.872 7.066 8.937 1.00 91.44 96 HIS A O 1
ATOM 744 N N . SER A 1 97 ? -5.542 5.475 7.392 1.00 87.50 97 SER A N 1
ATOM 745 C CA . SER A 1 97 ? -6.021 4.355 8.213 1.00 87.50 97 SER A CA 1
ATOM 746 C C . SER A 1 97 ? -5.199 4.046 9.469 1.00 87.50 97 SER A C 1
ATOM 748 O O . SER A 1 97 ? -5.672 3.284 10.313 1.00 87.50 97 SER A O 1
ATOM 750 N N . ARG A 1 98 ? -3.976 4.595 9.587 1.00 88.94 98 ARG A N 1
ATOM 751 C CA . ARG A 1 98 ? -2.981 4.249 10.625 1.00 88.94 98 ARG A CA 1
ATOM 752 C C . ARG A 1 98 ? -2.898 2.724 10.825 1.00 88.94 98 ARG A C 1
ATOM 754 O O . ARG A 1 98 ? -3.342 2.212 11.860 1.00 88.94 98 ARG A O 1
ATOM 761 N N . PRO A 1 99 ? -2.404 1.981 9.818 1.00 92.31 99 PRO A N 1
ATOM 762 C CA . PRO A 1 99 ? -2.434 0.525 9.847 1.00 92.31 99 PRO A CA 1
ATOM 763 C C . PRO A 1 99 ? -1.660 -0.002 11.057 1.00 92.31 99 PRO A C 1
ATOM 765 O O . PRO A 1 99 ? -0.621 0.534 11.434 1.00 92.31 99 PRO A O 1
ATOM 768 N N . TYR A 1 100 ? -2.147 -1.079 11.674 1.00 93.94 100 TYR A N 1
ATOM 769 C CA . TYR A 1 100 ? -1.422 -1.680 12.794 1.00 93.94 100 TYR A CA 1
ATOM 770 C C . TYR A 1 100 ? -0.204 -2.470 12.302 1.00 93.94 100 TYR A C 1
ATOM 772 O O . TYR A 1 100 ? 0.759 -2.609 13.053 1.00 93.94 100 TYR A O 1
ATOM 780 N N . LYS A 1 101 ? -0.241 -2.972 11.058 1.00 94.56 101 LYS A N 1
ATOM 781 C CA . LYS A 1 101 ? 0.844 -3.730 10.435 1.00 94.56 101 LYS A CA 1
ATOM 782 C C . LYS A 1 101 ? 1.200 -3.165 9.066 1.00 94.56 101 LYS A C 1
ATOM 784 O O . LYS A 1 101 ? 0.341 -3.077 8.189 1.00 94.56 101 LYS A O 1
ATOM 789 N N . LEU A 1 102 ? 2.484 -2.875 8.879 1.00 93.38 102 LEU A N 1
ATOM 790 C CA . LEU A 1 102 ? 3.078 -2.527 7.594 1.00 93.38 102 LEU A CA 1
ATOM 791 C C . LEU A 1 102 ? 4.185 -3.532 7.268 1.00 93.38 102 LEU A C 1
ATOM 793 O O . LEU A 1 102 ? 5.128 -3.698 8.040 1.00 93.38 102 LEU A O 1
ATOM 797 N N . THR A 1 103 ? 4.048 -4.212 6.134 1.00 91.62 103 THR A N 1
ATOM 798 C CA . THR A 1 103 ? 5.060 -5.107 5.570 1.00 91.62 103 THR A CA 1
ATOM 799 C C . THR A 1 103 ? 5.613 -4.476 4.304 1.00 91.62 103 THR A C 1
ATOM 801 O O . THR A 1 103 ? 4.854 -4.103 3.415 1.00 91.62 103 THR A O 1
ATOM 804 N N . LEU A 1 104 ? 6.930 -4.338 4.244 1.00 89.38 104 LEU A N 1
ATOM 805 C CA . LEU A 1 104 ? 7.663 -3.805 3.105 1.00 89.38 104 LEU A CA 1
ATOM 806 C C . LEU A 1 104 ? 8.642 -4.870 2.631 1.00 89.38 104 LEU A C 1
ATOM 808 O O . LEU A 1 104 ? 9.308 -5.498 3.454 1.00 89.38 104 LEU A O 1
ATOM 812 N N . GLY A 1 105 ? 8.776 -5.084 1.330 1.00 83.25 105 GLY A N 1
ATOM 813 C CA . GLY A 1 105 ? 9.810 -5.994 0.860 1.00 83.25 105 GLY A CA 1
ATOM 814 C C . GLY A 1 105 ? 10.130 -5.928 -0.617 1.00 83.25 105 GLY A C 1
ATOM 815 O O . GLY A 1 105 ? 9.453 -5.270 -1.405 1.00 83.25 105 GLY A O 1
ATOM 816 N N . GLU A 1 106 ? 11.173 -6.662 -0.978 1.00 73.75 106 GLU A N 1
ATOM 817 C CA . GLU A 1 106 ? 11.523 -6.911 -2.370 1.00 73.75 106 GLU A CA 1
ATOM 818 C C . GLU A 1 106 ? 10.440 -7.762 -3.048 1.00 73.75 106 GLU A C 1
ATOM 820 O O . GLU A 1 106 ? 9.686 -8.502 -2.399 1.00 73.75 106 GLU A O 1
ATOM 825 N N . GLU A 1 10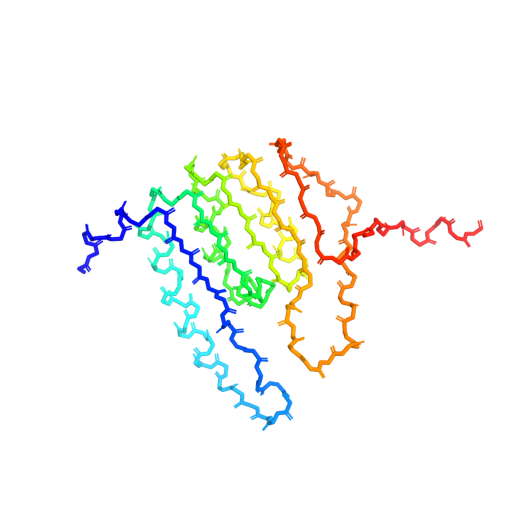7 ? 10.344 -7.637 -4.370 1.00 68.69 107 GLU A N 1
ATOM 826 C CA . GLU A 1 107 ? 9.508 -8.528 -5.162 1.00 68.69 107 GLU A CA 1
ATOM 827 C C . GLU A 1 107 ? 10.052 -9.959 -5.039 1.00 68.69 107 GLU A C 1
ATOM 829 O O . GLU A 1 107 ? 11.228 -10.222 -5.292 1.00 68.69 107 GLU A O 1
ATOM 834 N N . LEU A 1 108 ? 9.204 -10.904 -4.625 1.00 58.00 108 LEU A N 1
ATOM 835 C CA . LEU A 1 108 ? 9.588 -12.311 -4.536 1.00 58.00 108 LEU A CA 1
ATOM 836 C C . LEU A 1 108 ? 9.677 -12.890 -5.954 1.00 58.00 108 LEU A C 1
ATOM 838 O O . LEU A 1 108 ? 8.731 -13.519 -6.416 1.00 58.00 108 LEU A O 1
ATOM 842 N N . ALA A 1 109 ? 10.773 -12.676 -6.677 1.00 54.59 109 ALA A N 1
ATOM 843 C CA . ALA A 1 109 ? 11.027 -13.363 -7.941 1.00 54.59 109 ALA A CA 1
ATOM 844 C C . ALA A 1 109 ? 11.594 -14.774 -7.664 1.00 54.59 109 ALA A C 1
ATOM 846 O O . ALA A 1 109 ? 12.601 -14.889 -6.964 1.00 54.59 109 ALA A O 1
ATOM 847 N N . PRO A 1 110 ? 11.017 -15.864 -8.214 1.00 46.78 110 PRO A N 1
ATOM 848 C CA . PRO A 1 110 ? 11.522 -17.220 -7.976 1.00 46.78 110 PRO A CA 1
ATOM 849 C C . PRO A 1 110 ? 12.922 -17.506 -8.548 1.00 46.78 110 PRO A C 1
ATOM 851 O O . PRO A 1 110 ? 13.497 -18.539 -8.215 1.00 46.78 110 PRO A O 1
ATOM 854 N N . SER A 1 111 ? 13.478 -16.655 -9.423 1.00 48.09 111 SER A N 1
ATOM 855 C CA . SER A 1 111 ? 14.637 -17.057 -10.239 1.00 48.09 111 SER A CA 1
ATOM 856 C C . SER A 1 111 ? 15.687 -15.991 -10.577 1.00 48.09 111 SER A C 1
ATOM 858 O O . SER A 1 111 ? 16.575 -16.294 -11.366 1.00 48.09 111 SER A O 1
ATOM 860 N N . LEU A 1 112 ? 15.677 -14.786 -9.997 1.00 45.44 112 LEU A N 1
ATOM 861 C CA . LEU A 1 112 ? 16.721 -13.785 -10.284 1.00 45.44 112 LEU A CA 1
ATOM 862 C C . LEU A 1 112 ? 17.207 -13.092 -9.012 1.00 45.44 112 LEU A C 1
ATOM 864 O O . LEU A 1 112 ? 16.654 -12.106 -8.545 1.00 45.44 112 LEU A O 1
ATOM 868 N N . TRP A 1 113 ? 18.303 -13.611 -8.471 1.00 40.84 113 TRP A N 1
ATOM 869 C CA . TRP A 1 113 ? 18.984 -13.178 -7.248 1.00 40.84 113 TRP A CA 1
ATOM 870 C C . TRP A 1 113 ? 19.707 -11.821 -7.388 1.00 40.84 113 TRP A C 1
ATOM 872 O O . TRP A 1 113 ? 20.779 -11.642 -6.812 1.00 40.84 113 TRP A O 1
ATOM 882 N N . LYS A 1 114 ? 19.225 -10.896 -8.230 1.00 41.50 114 LYS A N 1
ATOM 883 C CA . LYS A 1 114 ? 20.073 -9.795 -8.723 1.00 41.50 114 LYS A CA 1
ATOM 884 C C . LYS A 1 114 ? 19.467 -8.410 -8.850 1.00 41.50 114 LYS A C 1
ATOM 886 O O . LYS A 1 114 ? 20.203 -7.514 -9.253 1.00 41.50 114 LYS A O 1
ATOM 891 N N . VAL A 1 115 ? 18.225 -8.176 -8.443 1.00 45.56 115 VAL A N 1
ATOM 892 C CA . VAL A 1 115 ? 17.774 -6.790 -8.282 1.00 45.56 115 VAL A CA 1
ATOM 893 C C . VAL A 1 115 ? 17.399 -6.551 -6.833 1.00 45.56 115 VAL A C 1
ATOM 895 O O . VAL A 1 115 ? 16.238 -6.595 -6.448 1.00 45.56 115 VAL A O 1
ATOM 898 N N . GLN A 1 116 ? 18.437 -6.318 -6.022 1.00 47.12 116 GLN A N 1
ATOM 899 C CA . GLN A 1 116 ? 18.282 -5.628 -4.747 1.00 47.12 116 GLN A CA 1
ATOM 900 C C . GLN A 1 116 ? 17.779 -4.223 -5.066 1.00 47.12 116 GLN A C 1
ATOM 902 O O . GLN A 1 116 ? 18.559 -3.304 -5.322 1.00 47.12 116 GLN A O 1
ATOM 907 N N . HIS A 1 117 ? 16.462 -4.061 -5.109 1.00 51.19 117 HIS A N 1
ATOM 908 C CA . HIS A 1 117 ? 15.868 -2.741 -5.055 1.00 51.19 117 HIS A CA 1
ATOM 909 C C . HIS A 1 117 ? 16.020 -2.266 -3.615 1.00 51.19 117 HIS A C 1
ATOM 911 O O . HIS A 1 117 ? 15.190 -2.553 -2.755 1.00 51.19 117 HIS A O 1
ATOM 917 N N . SER A 1 118 ? 17.133 -1.584 -3.341 1.00 55.28 118 SER A N 1
ATOM 918 C CA . SER A 1 118 ? 17.307 -0.882 -2.081 1.00 55.28 118 SER A CA 1
ATOM 919 C C . SER A 1 118 ? 16.180 0.137 -1.959 1.00 55.28 118 SER A C 1
ATOM 921 O O . SER A 1 118 ? 16.070 1.084 -2.740 1.00 55.28 118 SER A O 1
ATOM 923 N N . PHE A 1 119 ? 15.304 -0.078 -0.982 1.00 60.16 119 PHE A N 1
ATOM 924 C CA . PHE A 1 119 ? 14.286 0.902 -0.668 1.00 60.16 119 PHE A CA 1
ATOM 925 C C . PHE A 1 119 ? 14.921 1.992 0.185 1.00 60.16 119 PHE A C 1
ATOM 927 O O . PHE A 1 119 ? 15.260 1.785 1.354 1.00 60.16 119 PHE A O 1
ATOM 934 N N . ALA A 1 120 ? 15.132 3.133 -0.459 1.00 62.53 120 ALA A N 1
ATOM 935 C CA . ALA A 1 120 ? 15.639 4.341 0.146 1.00 62.53 120 ALA A CA 1
ATOM 936 C C . ALA A 1 120 ? 14.477 5.174 0.681 1.00 62.53 120 ALA A C 1
ATOM 938 O O . ALA A 1 120 ? 13.673 5.702 -0.088 1.00 62.53 120 ALA A O 1
ATOM 939 N N . PHE A 1 121 ? 14.425 5.343 1.997 1.00 67.44 121 PHE A N 1
ATOM 940 C CA . PHE A 1 121 ? 13.641 6.430 2.568 1.00 67.44 121 PHE A CA 1
ATOM 941 C C . PHE A 1 121 ? 14.356 7.753 2.286 1.00 67.44 121 PHE A C 1
ATOM 943 O O . PHE A 1 121 ? 15.562 7.869 2.524 1.00 67.44 121 PHE A O 1
ATOM 950 N N . ASP A 1 122 ? 13.623 8.739 1.768 1.00 68.38 122 ASP A N 1
ATOM 951 C CA . ASP A 1 122 ? 14.135 10.104 1.689 1.00 68.38 122 ASP A CA 1
ATOM 952 C C . ASP A 1 122 ? 14.251 10.727 3.097 1.00 68.38 122 ASP A C 1
ATOM 954 O O . ASP A 1 122 ? 13.669 10.245 4.071 1.00 68.38 122 ASP A O 1
ATOM 958 N N . ASN A 1 123 ? 15.001 11.827 3.215 1.00 65.81 123 ASN A N 1
ATOM 959 C CA . ASN A 1 123 ? 15.204 12.519 4.497 1.00 65.81 123 ASN A CA 1
ATOM 960 C C . ASN A 1 123 ? 13.910 13.120 5.083 1.00 65.81 123 ASN A C 1
ATOM 962 O O . ASN A 1 123 ? 13.854 13.441 6.274 1.00 65.81 123 ASN A O 1
ATOM 966 N N . ALA A 1 124 ? 12.891 13.328 4.248 1.00 74.12 124 ALA A N 1
ATOM 967 C CA . ALA A 1 124 ? 11.591 13.836 4.663 1.00 74.12 124 ALA A CA 1
ATOM 968 C C . ALA A 1 124 ? 10.658 12.706 5.121 1.00 74.12 124 ALA A C 1
ATOM 970 O O . ALA A 1 124 ? 9.591 12.992 5.670 1.00 74.12 124 ALA A O 1
ATOM 971 N N . PHE A 1 125 ? 11.059 11.440 4.962 1.00 76.25 125 PHE A N 1
ATOM 972 C CA . PHE A 1 125 ? 10.205 10.312 5.244 1.00 76.25 125 PHE A CA 1
ATOM 973 C C . PHE A 1 125 ? 9.860 10.245 6.724 1.00 76.25 125 PHE A C 1
ATOM 975 O O . PHE A 1 125 ? 10.712 10.185 7.617 1.00 76.25 125 PHE A O 1
ATOM 982 N N . ARG A 1 126 ? 8.555 10.252 6.985 1.00 79.81 126 ARG A N 1
ATOM 983 C CA . ARG A 1 126 ? 7.989 10.055 8.311 1.00 79.81 126 ARG A CA 1
ATOM 984 C C . ARG A 1 126 ? 7.216 8.755 8.299 1.00 79.81 126 ARG A C 1
ATOM 986 O O . ARG A 1 126 ? 6.190 8.643 7.635 1.00 79.81 126 ARG A O 1
ATOM 993 N N . MET A 1 127 ? 7.720 7.779 9.051 1.00 78.75 127 MET A N 1
ATOM 994 C CA . MET A 1 127 ? 6.996 6.534 9.252 1.00 78.75 127 MET A CA 1
ATOM 995 C C . MET A 1 127 ? 5.684 6.845 9.990 1.00 78.75 127 MET A C 1
ATOM 997 O O . MET A 1 127 ? 5.733 7.505 11.037 1.00 78.75 127 MET A O 1
ATOM 1001 N N . PRO A 1 128 ? 4.519 6.398 9.488 1.00 79.19 128 PRO A N 1
ATOM 1002 C CA . PRO A 1 128 ? 3.283 6.497 10.246 1.00 79.19 128 PRO A CA 1
ATOM 1003 C C . PRO A 1 128 ? 3.404 5.717 11.560 1.00 79.19 128 PRO A C 1
ATOM 1005 O O . PRO A 1 128 ? 4.198 4.784 11.686 1.00 79.19 128 PRO A O 1
ATOM 1008 N N . SER A 1 129 ? 2.601 6.087 12.558 1.00 82.31 129 SER A N 1
ATOM 1009 C CA . SER A 1 129 ? 2.534 5.323 13.806 1.00 82.31 129 SER A CA 1
ATOM 1010 C C . SER A 1 129 ? 1.945 3.939 13.515 1.00 82.31 129 SER A C 1
ATOM 1012 O O . SER A 1 129 ? 0.749 3.815 13.255 1.00 82.31 129 SER A O 1
ATOM 1014 N N . ILE A 1 130 ? 2.809 2.923 13.518 1.00 86.94 130 ILE A N 1
ATOM 1015 C CA . ILE A 1 130 ? 2.491 1.516 13.257 1.00 86.94 130 ILE A CA 1
ATOM 1016 C C . ILE A 1 130 ? 2.934 0.668 14.448 1.00 86.94 130 ILE A C 1
ATOM 1018 O O . ILE A 1 130 ? 3.953 0.954 15.075 1.00 86.94 130 ILE A O 1
ATOM 1022 N N . LEU A 1 131 ? 2.167 -0.375 14.771 1.00 87.44 131 LEU A N 1
ATOM 1023 C CA . LEU A 1 131 ? 2.486 -1.267 15.890 1.00 87.44 131 LEU A CA 1
ATOM 1024 C C . LEU A 1 131 ? 3.462 -2.373 15.469 1.00 87.44 131 LEU A C 1
ATOM 1026 O O . LEU A 1 131 ? 4.351 -2.744 16.229 1.00 87.44 131 LEU A O 1
ATOM 1030 N N . HIS A 1 132 ? 3.300 -2.891 14.252 1.00 90.62 132 HIS A N 1
ATOM 1031 C CA . HIS A 1 132 ? 4.114 -3.963 13.697 1.00 90.62 132 HIS A CA 1
ATOM 1032 C C . HIS A 1 132 ? 4.695 -3.542 12.351 1.00 90.62 132 HIS A C 1
ATOM 1034 O O . HIS A 1 132 ? 3.968 -3.299 11.387 1.00 90.62 132 HIS A O 1
ATOM 1040 N N . PHE A 1 133 ? 6.020 -3.507 12.282 1.00 88.25 133 PHE A N 1
ATOM 1041 C CA . PHE A 1 133 ? 6.762 -3.247 11.059 1.00 88.25 133 PHE A CA 1
ATOM 1042 C C . PHE A 1 133 ? 7.533 -4.500 10.658 1.00 88.25 133 PHE A C 1
ATOM 1044 O O . PHE A 1 133 ? 8.254 -5.070 11.476 1.00 88.25 133 PHE A O 1
ATOM 1051 N N . VAL A 1 134 ? 7.358 -4.942 9.416 1.00 86.50 134 VAL A N 1
ATOM 1052 C CA . VAL A 1 134 ? 8.040 -6.115 8.864 1.00 86.50 134 VAL A CA 1
ATOM 1053 C C . VAL A 1 134 ? 8.765 -5.702 7.595 1.00 86.50 134 VAL A C 1
ATOM 1055 O O . VAL A 1 134 ? 8.160 -5.130 6.692 1.00 86.50 134 VAL A O 1
ATOM 1058 N N . THR A 1 135 ? 10.048 -6.032 7.506 1.00 82.88 135 THR A N 1
ATOM 1059 C CA . THR A 1 135 ? 10.845 -5.841 6.293 1.00 82.88 135 THR A CA 1
ATOM 1060 C C . THR A 1 135 ? 11.295 -7.186 5.754 1.00 82.88 135 THR A C 1
ATOM 1062 O O . THR A 1 135 ? 11.829 -8.009 6.496 1.00 82.88 135 THR A O 1
ATOM 1065 N N . LEU A 1 136 ? 11.100 -7.408 4.462 1.00 75.88 136 LEU A N 1
ATOM 1066 C CA . LEU A 1 136 ? 11.535 -8.604 3.752 1.00 75.88 136 LEU A CA 1
ATOM 1067 C C . LEU A 1 136 ? 12.526 -8.171 2.672 1.00 75.88 136 LEU A C 1
ATOM 1069 O O . LEU A 1 136 ? 12.130 -7.787 1.576 1.00 75.88 136 LEU A O 1
ATOM 1073 N N . GLY A 1 137 ? 13.807 -8.166 3.034 1.00 69.44 137 GLY A N 1
ATOM 1074 C CA . GLY A 1 137 ? 14.891 -7.544 2.270 1.00 69.44 137 GLY A CA 1
ATOM 1075 C C . GLY A 1 137 ? 15.636 -6.514 3.118 1.00 69.44 137 GLY A C 1
ATOM 1076 O O . GLY A 1 137 ? 15.525 -6.521 4.348 1.00 69.44 137 GLY A O 1
ATOM 1077 N N . TYR A 1 138 ? 16.387 -5.626 2.470 1.00 61.94 138 TYR A N 1
ATOM 1078 C CA . TYR A 1 138 ? 17.150 -4.585 3.154 1.00 61.94 138 TYR A CA 1
ATOM 1079 C C . TYR A 1 138 ? 16.462 -3.214 3.060 1.00 61.94 138 TYR A C 1
ATOM 1081 O O . TYR A 1 138 ? 16.154 -2.738 1.970 1.00 61.94 138 TYR A O 1
ATOM 1089 N N . ALA A 1 139 ? 16.261 -2.556 4.204 1.00 58.94 139 ALA A N 1
ATOM 1090 C CA . ALA A 1 139 ? 15.802 -1.170 4.278 1.00 58.94 139 ALA A CA 1
ATOM 1091 C C . ALA A 1 139 ? 16.976 -0.269 4.676 1.00 58.94 139 ALA A C 1
ATOM 1093 O O . ALA A 1 139 ? 17.623 -0.520 5.695 1.00 58.94 139 ALA A O 1
ATOM 1094 N N . PHE A 1 140 ? 17.243 0.780 3.897 1.00 59.91 140 PHE A N 1
ATOM 1095 C CA . PHE A 1 140 ? 18.329 1.715 4.184 1.00 59.91 140 PHE A CA 1
ATOM 1096 C C . PHE A 1 140 ? 17.828 3.155 4.158 1.00 59.91 140 PHE A C 1
ATOM 1098 O O . PHE A 1 140 ? 16.955 3.533 3.379 1.00 59.91 140 PHE A O 1
ATOM 1105 N N . HIS A 1 141 ? 18.415 3.978 5.017 1.00 53.16 141 HIS A N 1
ATOM 1106 C CA . HIS A 1 141 ? 18.238 5.418 4.967 1.00 53.16 141 HIS A CA 1
ATOM 1107 C C . HIS A 1 141 ? 19.290 5.998 4.021 1.00 53.16 141 HIS A C 1
ATOM 1109 O O . HIS A 1 141 ? 20.483 5.756 4.218 1.00 53.16 141 HIS A O 1
ATOM 1115 N N . VAL A 1 142 ? 18.880 6.763 3.008 1.00 58.12 142 VAL A N 1
ATOM 1116 C CA . VAL A 1 142 ? 19.851 7.449 2.147 1.00 58.12 142 VAL A CA 1
ATOM 1117 C C . VAL A 1 142 ? 20.309 8.706 2.865 1.00 58.12 142 VAL A C 1
ATOM 1119 O O . VAL A 1 142 ? 19.557 9.662 3.024 1.00 58.12 142 VAL A O 1
ATOM 1122 N N . LEU A 1 143 ? 21.551 8.686 3.347 1.00 46.00 143 LEU A N 1
ATOM 1123 C CA . LEU A 1 143 ? 22.186 9.886 3.875 1.00 46.00 143 LEU A CA 1
ATOM 1124 C C . LE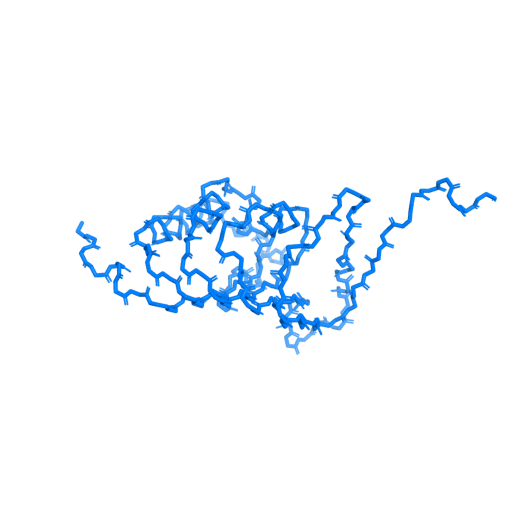U A 1 143 ? 22.420 10.881 2.727 1.00 46.00 143 LEU A C 1
ATOM 1126 O O . LEU A 1 143 ? 22.767 10.466 1.618 1.00 46.00 143 LEU A O 1
ATOM 1130 N N . PRO A 1 144 ? 22.243 12.191 2.962 1.00 53.28 144 PRO A N 1
ATOM 1131 C CA . PRO A 1 144 ? 22.532 13.194 1.948 1.00 53.28 144 PRO A CA 1
ATOM 1132 C C . PRO A 1 144 ? 23.999 13.096 1.500 1.00 53.28 144 PRO A C 1
ATOM 1134 O O . PRO A 1 144 ? 24.892 12.826 2.304 1.00 53.28 144 PRO A O 1
ATOM 1137 N N . ALA A 1 145 ? 24.262 13.340 0.213 1.00 57.97 145 ALA A N 1
ATOM 1138 C CA . ALA A 1 145 ? 25.603 13.233 -0.375 1.00 57.97 145 ALA A CA 1
ATOM 1139 C C . ALA A 1 145 ? 26.661 14.106 0.337 1.00 57.97 145 ALA A C 1
ATOM 1141 O O . ALA A 1 145 ? 27.847 13.800 0.294 1.00 57.97 145 ALA A O 1
ATOM 1142 N N . SER A 1 146 ? 26.229 15.144 1.060 1.00 52.28 146 SER A N 1
ATOM 1143 C CA . SER A 1 146 ? 27.064 16.013 1.897 1.00 52.28 146 SER A CA 1
ATOM 1144 C C . SER A 1 146 ? 27.652 15.344 3.148 1.00 52.28 146 SER A C 1
ATOM 1146 O O . SER A 1 146 ? 28.358 16.005 3.896 1.00 52.28 146 SER A O 1
ATOM 1148 N N . THR A 1 147 ? 27.336 14.075 3.421 1.00 52.09 147 THR A N 1
ATOM 1149 C CA . THR A 1 147 ? 27.813 13.352 4.619 1.00 52.09 147 THR A CA 1
ATOM 1150 C C . THR A 1 147 ? 29.107 12.563 4.366 1.00 52.09 147 THR A C 1
ATOM 1152 O O . THR A 1 147 ? 29.665 11.996 5.299 1.00 52.09 147 THR A O 1
ATOM 1155 N N . TYR A 1 148 ? 29.579 12.511 3.115 1.00 51.97 148 TYR A N 1
ATOM 1156 C CA . TYR A 1 148 ? 30.761 11.744 2.691 1.00 51.97 148 TYR A CA 1
ATOM 1157 C C . TYR A 1 148 ? 31.995 12.618 2.396 1.00 51.97 148 TYR A C 1
ATOM 1159 O O . TYR A 1 148 ? 32.890 12.186 1.672 1.00 51.97 148 TYR A O 1
ATOM 1167 N N . SER A 1 149 ? 32.028 13.844 2.923 1.00 44.28 149 SER A N 1
ATOM 1168 C CA . SER A 1 149 ? 33.166 14.774 2.831 1.00 44.28 149 SER A CA 1
ATOM 1169 C C . SER A 1 149 ? 34.096 14.669 4.029 1.00 44.28 149 SER A C 1
ATOM 1171 O O . SER A 1 149 ? 33.556 14.719 5.158 1.00 44.28 149 SER A O 1
#

Sequence (149 aa):
MFHRLSAIHTLEIVDGFRQRMEMGFVHVEVCREAAQLLADVLEGTTNLRRLVLNNAETWLADMGRIAGAIGSMLHLREVDLRGLGANTSGLIQGLHSRPYKLTLGEELAPSLWKVQHSFAFDNAFRMPSILHFVTLGYAFHVLPASTYS

Secondary structure (DSSP, 8-state):
--TTGGG--EEEE--SSTT-SSSS---HHHHHHHHHHHHHHHHH-TT--EEEETTHHHHHHH-HHHHHHHHH-SS--EEEEES--HHHHHHHHT-TT--SEEEEE----SS-TT----EEE-TT------SEEEEES-EEE---GGG--

Radius of gyration: 16.03 Å; chains: 1; bounding box: 56×33×41 Å

Organism: Fomitopsis schrenkii (NCBI:txid2126942)

Foldseek 3Di:
DLVCLCVAQEDADQDQPPDPVVPDDPDVVVLLVVLVVLLVSLQSNLQHAEYHDALVVSSQVNDPSNLVSQLPRQRHAYYAYENDDDSNQVSQVSRNNLHQEYEYEYRPDPDDPPDQPAYEDEPPRDGRDYNYYHYYGDYDYDDPPVVPD